Protein AF-A0A800AE66-F1 (afdb_monomer_lite)

Foldseek 3Di:
DALVVLLVVQLVVQVVVCVVVVHDRDPVSNVVSSVVSQCLCCLPCPHPNVVVVVVVNVVSCVPPNRCDPSVDPVVVVVVVVVD

pLDDT: mean 91.79, std 4.26, range [70.19, 97.94]

Structure (mmCIF, N/CA/C/O backbone):
data_AF-A0A800AE66-F1
#
_entry.id   AF-A0A800AE66-F1
#
loop_
_atom_site.group_PDB
_atom_site.id
_atom_site.type_symbol
_atom_site.label_atom_id
_atom_site.label_alt_id
_atom_site.label_comp_id
_atom_site.label_asym_id
_atom_site.label_entity_id
_atom_site.label_seq_id
_atom_site.pdbx_PDB_ins_code
_atom_site.Cartn_x
_atom_site.Cartn_y
_atom_site.Cartn_z
_atom_site.occupancy
_atom_site.B_iso_or_equiv
_atom_site.auth_seq_id
_atom_site.auth_comp_id
_atom_site.auth_asym_id
_atom_site.auth_atom_id
_atom_site.pdbx_PDB_model_num
ATOM 1 N N . MET A 1 1 ? 5.200 2.554 10.718 1.00 70.19 1 MET A N 1
ATOM 2 C CA . MET A 1 1 ? 5.715 3.195 9.497 1.00 70.19 1 MET A CA 1
ATOM 3 C C . MET A 1 1 ? 4.690 4.234 9.066 1.00 70.19 1 MET A C 1
ATOM 5 O O . MET A 1 1 ? 3.534 4.109 9.447 1.00 70.19 1 MET A O 1
ATOM 9 N N . THR A 1 2 ? 5.104 5.308 8.401 1.00 87.69 2 THR A N 1
ATOM 10 C CA . THR A 1 2 ? 4.186 6.293 7.804 1.00 87.69 2 THR A CA 1
ATOM 11 C C . THR A 1 2 ? 3.982 5.967 6.326 1.00 87.69 2 THR A C 1
ATOM 13 O O . THR A 1 2 ? 4.837 5.313 5.724 1.00 87.69 2 THR A O 1
ATOM 16 N N . ALA A 1 3 ? 2.911 6.470 5.706 1.00 87.69 3 ALA A N 1
ATOM 17 C CA . ALA A 1 3 ? 2.661 6.262 4.275 1.00 87.69 3 ALA A CA 1
ATOM 18 C C . ALA A 1 3 ? 3.879 6.634 3.403 1.00 87.69 3 ALA A C 1
ATOM 20 O O . ALA A 1 3 ? 4.223 5.911 2.475 1.00 87.69 3 ALA A O 1
ATOM 21 N N . GLN A 1 4 ? 4.597 7.705 3.761 1.00 91.69 4 GLN A N 1
ATOM 22 C CA . GLN A 1 4 ? 5.838 8.097 3.087 1.00 91.69 4 GLN A CA 1
ATOM 23 C C . GLN A 1 4 ? 6.916 7.011 3.181 1.00 91.69 4 GLN A C 1
ATOM 25 O O . GLN A 1 4 ? 7.522 6.665 2.173 1.00 91.69 4 GLN A O 1
ATOM 30 N N . THR A 1 5 ? 7.133 6.431 4.367 1.00 93.44 5 THR A N 1
ATOM 31 C CA . THR A 1 5 ? 8.121 5.351 4.522 1.00 93.44 5 THR A CA 1
ATOM 32 C C . THR A 1 5 ? 7.728 4.072 3.777 1.00 93.44 5 THR A C 1
ATOM 34 O O . THR A 1 5 ? 8.617 3.405 3.263 1.00 93.44 5 THR A O 1
ATOM 37 N N . HIS A 1 6 ? 6.431 3.753 3.657 1.00 90.75 6 HIS A N 1
ATOM 38 C CA . HIS A 1 6 ? 5.958 2.616 2.850 1.00 90.75 6 HIS A CA 1
ATOM 39 C C . HIS A 1 6 ? 6.277 2.821 1.368 1.00 90.75 6 HIS A C 1
ATOM 41 O O . HIS A 1 6 ? 6.895 1.964 0.741 1.00 90.75 6 HIS A O 1
ATOM 47 N N . ILE A 1 7 ? 5.931 3.998 0.843 1.00 95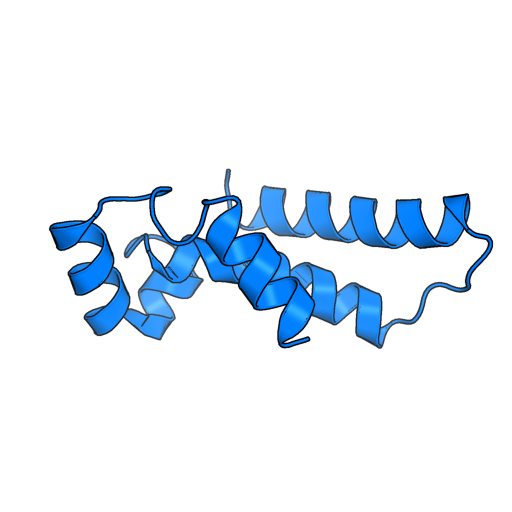.69 7 ILE A N 1
ATOM 48 C CA . ILE A 1 7 ? 6.137 4.348 -0.564 1.00 95.69 7 ILE A CA 1
ATOM 49 C C . ILE A 1 7 ? 7.626 4.353 -0.918 1.00 95.69 7 ILE A C 1
ATOM 51 O O . ILE A 1 7 ? 8.011 3.769 -1.928 1.00 95.69 7 ILE A O 1
ATOM 55 N N . ILE A 1 8 ? 8.468 4.980 -0.088 1.00 96.62 8 ILE A N 1
ATOM 56 C CA . ILE A 1 8 ? 9.918 5.037 -0.326 1.00 96.62 8 ILE A CA 1
ATOM 57 C C . ILE A 1 8 ? 10.517 3.630 -0.288 1.00 96.62 8 ILE A C 1
ATOM 59 O O . ILE A 1 8 ? 11.268 3.264 -1.188 1.00 96.62 8 ILE A O 1
ATOM 63 N N . PHE A 1 9 ? 10.167 2.826 0.720 1.00 95.50 9 PHE A N 1
ATOM 64 C CA . PHE A 1 9 ? 10.671 1.459 0.824 1.00 95.50 9 PHE A CA 1
ATOM 65 C C . PHE A 1 9 ? 10.250 0.605 -0.378 1.00 95.50 9 PHE A C 1
ATOM 67 O O . PHE A 1 9 ? 11.076 -0.110 -0.938 1.00 95.50 9 PHE A O 1
ATOM 74 N N . ALA A 1 10 ? 8.999 0.721 -0.827 1.00 95.38 10 ALA A N 1
ATOM 75 C CA . ALA A 1 10 ? 8.502 -0.014 -1.986 1.00 95.38 10 ALA A CA 1
ATOM 76 C C . ALA A 1 10 ? 9.162 0.428 -3.297 1.00 95.38 10 ALA A C 1
ATOM 78 O O . ALA A 1 10 ? 9.561 -0.422 -4.089 1.00 95.38 10 ALA A O 1
ATOM 79 N N . ALA A 1 11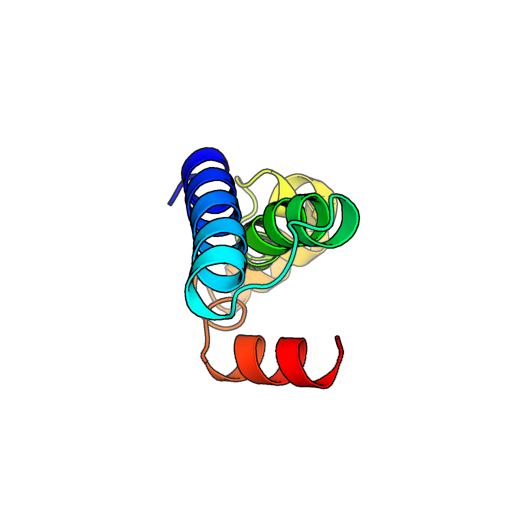 ? 9.344 1.735 -3.505 1.00 96.81 11 ALA A N 1
ATOM 80 C CA . ALA A 1 11 ? 10.062 2.263 -4.661 1.00 96.81 11 ALA A CA 1
ATOM 81 C C . ALA A 1 11 ? 11.501 1.720 -4.722 1.00 96.81 11 ALA A C 1
ATOM 83 O O . ALA A 1 11 ? 11.936 1.212 -5.756 1.00 96.81 11 ALA A O 1
ATOM 84 N N . LEU A 1 12 ? 12.220 1.760 -3.595 1.00 97.31 12 LEU A N 1
ATOM 85 C CA . LEU A 1 12 ? 13.570 1.202 -3.497 1.00 97.31 12 LEU A CA 1
ATOM 86 C C . LEU A 1 12 ? 13.582 -0.318 -3.700 1.00 97.31 12 LEU A C 1
ATOM 88 O O . LEU A 1 12 ? 14.488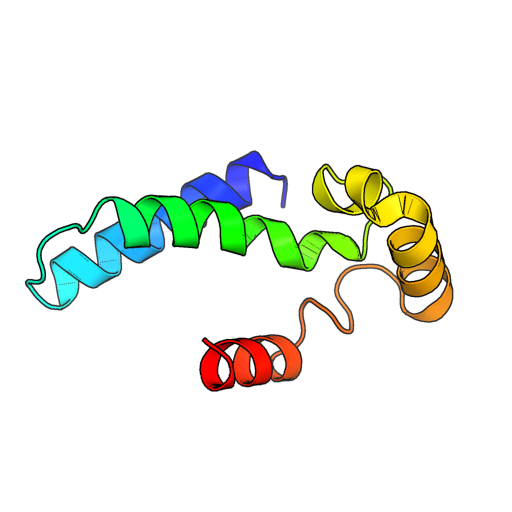 -0.830 -4.350 1.00 97.31 12 LEU A O 1
ATOM 92 N N . GLY A 1 13 ? 12.577 -1.034 -3.193 1.00 96.06 13 GLY A N 1
ATOM 93 C CA . GLY A 1 13 ? 12.435 -2.479 -3.371 1.00 96.06 13 GLY A CA 1
ATOM 94 C C . GLY A 1 13 ? 12.235 -2.883 -4.833 1.00 96.06 13 GLY A C 1
ATOM 95 O O . GLY A 1 13 ? 12.956 -3.748 -5.325 1.00 96.06 13 GLY A O 1
ATOM 96 N N . VAL A 1 14 ? 11.315 -2.224 -5.550 1.00 95.88 14 VAL A N 1
ATOM 97 C CA . VAL A 1 14 ? 11.080 -2.481 -6.984 1.00 95.88 14 VAL A CA 1
ATOM 98 C C . VAL A 1 14 ? 12.327 -2.145 -7.801 1.00 95.88 14 VAL A C 1
ATOM 100 O O . VAL A 1 14 ? 12.760 -2.948 -8.624 1.00 95.88 14 VAL A O 1
ATOM 103 N N . GLN A 1 15 ? 12.959 -0.998 -7.536 1.00 96.31 15 GLN A N 1
ATOM 104 C CA . GLN A 1 15 ? 14.195 -0.618 -8.219 1.00 96.31 15 GLN A CA 1
ATOM 105 C C . GLN A 1 15 ? 15.337 -1.606 -7.942 1.00 96.31 15 GLN A C 1
ATOM 107 O O . GLN A 1 15 ? 16.073 -1.968 -8.862 1.00 96.31 15 GLN A O 1
ATOM 112 N N . GLY A 1 16 ? 15.483 -2.043 -6.689 1.00 97.12 16 GLY A N 1
ATOM 113 C CA . GLY A 1 16 ? 16.482 -3.023 -6.277 1.00 97.12 16 GLY A CA 1
ATOM 114 C C . GLY A 1 16 ? 16.276 -4.370 -6.961 1.00 97.12 16 GLY A C 1
ATOM 115 O O . GLY A 1 16 ? 17.239 -4.940 -7.462 1.00 97.12 16 GLY A O 1
ATOM 116 N N . HIS A 1 17 ? 15.030 -4.841 -7.062 1.00 95.06 17 HIS A N 1
ATOM 117 C CA . HIS A 1 17 ? 14.690 -6.046 -7.818 1.00 95.06 17 HIS A CA 1
ATOM 118 C C . HIS A 1 17 ? 15.129 -5.929 -9.285 1.00 95.06 17 HIS A C 1
ATOM 120 O O . HIS A 1 17 ? 15.897 -6.764 -9.754 1.00 95.06 17 HIS A O 1
ATOM 126 N N . CYS A 1 18 ? 14.736 -4.860 -9.983 1.00 96.31 18 CYS A N 1
ATOM 127 C CA . CYS A 1 18 ? 15.135 -4.638 -11.376 1.00 96.31 18 CYS A CA 1
ATOM 128 C C . CYS A 1 18 ? 16.664 -4.669 -11.561 1.00 96.31 18 CYS A C 1
ATOM 130 O O . CYS A 1 18 ? 17.161 -5.334 -12.463 1.00 96.31 18 CYS A O 1
ATOM 132 N N . ILE A 1 19 ? 17.426 -4.024 -10.670 1.00 97.12 19 ILE A N 1
ATOM 133 C CA . ILE A 1 19 ? 18.898 -4.029 -10.732 1.00 97.12 19 ILE A CA 1
ATOM 134 C C . ILE A 1 19 ? 19.468 -5.434 -10.507 1.00 97.12 19 ILE A C 1
ATOM 136 O O . ILE A 1 19 ? 20.355 -5.856 -11.244 1.00 97.12 19 ILE A O 1
ATOM 140 N N . LEU A 1 20 ? 18.975 -6.153 -9.496 1.00 97.94 20 LEU A N 1
ATOM 141 C CA . LEU A 1 20 ? 19.491 -7.474 -9.125 1.00 97.94 20 LEU A CA 1
ATOM 142 C C . LEU A 1 20 ? 19.238 -8.534 -10.199 1.00 97.94 20 LEU A C 1
ATOM 144 O O . LEU A 1 20 ? 20.056 -9.436 -10.358 1.00 97.94 20 LEU A O 1
ATOM 148 N N . PHE A 1 21 ? 18.128 -8.420 -10.927 1.00 96.88 21 PHE A N 1
ATOM 149 C CA . PHE A 1 21 ? 17.751 -9.367 -11.976 1.00 96.88 21 PHE A CA 1
ATOM 150 C C . PHE A 1 21 ? 18.069 -8.868 -13.393 1.00 96.88 21 PHE A C 1
ATOM 152 O O . PHE A 1 21 ? 17.846 -9.596 -14.352 1.00 96.88 21 PHE A O 1
ATOM 159 N N . GLY A 1 22 ? 18.643 -7.668 -13.538 1.00 95.94 22 GLY A N 1
ATOM 160 C CA . GLY A 1 22 ? 18.995 -7.097 -14.843 1.00 95.94 22 GLY A CA 1
ATOM 161 C C . GLY A 1 22 ? 17.785 -6.698 -15.693 1.00 95.94 22 GLY A C 1
ATOM 162 O O . GLY A 1 22 ? 17.905 -6.573 -16.909 1.00 95.94 22 GLY A O 1
ATOM 163 N N . GLU A 1 23 ? 16.633 -6.490 -15.059 1.00 95.38 23 GLU A N 1
ATOM 164 C CA . GLU A 1 23 ? 15.372 -6.170 -15.722 1.00 95.38 23 GLU A CA 1
ATOM 165 C C . GLU A 1 23 ? 15.180 -4.650 -15.850 1.00 95.38 23 GLU A C 1
ATOM 167 O O . GLU A 1 23 ? 15.550 -3.891 -14.945 1.00 95.38 23 GLU A O 1
ATOM 172 N N . PRO A 1 24 ? 14.573 -4.157 -16.943 1.00 96.25 24 PRO A N 1
ATOM 173 C CA . PRO A 1 24 ? 14.265 -2.742 -17.080 1.00 96.25 24 PRO A CA 1
ATOM 174 C C . PRO A 1 24 ? 13.213 -2.301 -16.054 1.00 96.25 24 PRO A C 1
ATOM 176 O O . PRO A 1 24 ? 12.283 -3.033 -15.709 1.00 96.25 24 PRO A O 1
ATOM 179 N N . LEU A 1 25 ? 13.318 -1.051 -15.593 1.00 94.94 25 LEU A N 1
ATOM 180 C CA . LEU A 1 25 ? 12.309 -0.479 -14.709 1.00 94.94 25 LEU A CA 1
ATOM 181 C C . LEU A 1 25 ? 11.033 -0.172 -15.500 1.00 94.94 25 LEU A C 1
ATOM 183 O O . LEU A 1 25 ? 10.957 0.825 -16.219 1.00 94.94 25 LEU A O 1
ATOM 187 N N . HIS A 1 26 ? 10.007 -1.001 -15.337 1.00 94.81 26 HIS A N 1
ATOM 188 C CA . HIS A 1 26 ? 8.694 -0.730 -15.909 1.00 94.81 26 HIS A CA 1
ATOM 189 C C . HIS A 1 26 ? 7.931 0.301 -15.058 1.00 94.81 26 HIS A C 1
ATOM 191 O O . HIS A 1 26 ? 7.636 0.022 -13.892 1.00 94.81 26 HIS A O 1
ATOM 197 N N . PRO A 1 27 ? 7.526 1.461 -15.620 1.00 94.56 27 PRO A N 1
ATOM 198 C CA . PRO A 1 27 ? 6.829 2.503 -14.860 1.00 94.56 27 PRO A CA 1
ATOM 199 C C . PRO A 1 27 ? 5.541 2.013 -14.192 1.00 94.56 27 PRO A C 1
ATOM 201 O O . PRO A 1 27 ? 5.235 2.413 -13.072 1.00 94.56 27 PRO A O 1
ATOM 204 N N . ALA A 1 28 ? 4.813 1.112 -14.858 1.00 94.06 28 ALA A N 1
ATOM 205 C CA . ALA A 1 28 ? 3.594 0.520 -14.317 1.00 94.06 28 ALA A CA 1
ATOM 206 C C . ALA A 1 28 ? 3.864 -0.277 -13.031 1.00 94.06 28 ALA A C 1
ATOM 208 O O . ALA A 1 28 ? 3.183 -0.042 -12.038 1.00 94.06 28 ALA A O 1
ATOM 209 N N . LEU A 1 29 ? 4.889 -1.143 -13.027 1.00 91.56 29 LEU A N 1
ATOM 210 C CA . LEU A 1 29 ? 5.289 -1.927 -11.851 1.00 91.56 29 LEU A CA 1
ATOM 211 C C . LEU A 1 29 ? 5.801 -1.037 -10.715 1.00 91.56 29 LEU A C 1
ATOM 213 O O . LEU A 1 29 ? 5.521 -1.282 -9.543 1.00 91.56 29 LEU A O 1
ATOM 217 N N . PHE A 1 30 ? 6.533 0.020 -11.061 1.00 95.19 30 PHE A N 1
ATOM 218 C CA . PHE A 1 30 ? 7.057 0.965 -10.083 1.00 95.19 30 PHE A CA 1
ATOM 219 C C . PHE A 1 30 ? 5.931 1.703 -9.349 1.00 95.19 30 PHE A C 1
ATOM 221 O O . PHE A 1 30 ? 5.882 1.711 -8.117 1.00 95.19 30 PHE A O 1
ATOM 228 N N . VAL A 1 31 ? 4.974 2.254 -10.100 1.00 95.44 31 VAL A N 1
ATOM 229 C CA . VAL A 1 31 ? 3.817 2.953 -9.527 1.00 95.44 31 VAL A CA 1
ATOM 230 C C . VAL A 1 31 ? 2.900 1.984 -8.783 1.00 95.44 31 VAL A C 1
ATOM 232 O O . VAL A 1 31 ? 2.471 2.292 -7.669 1.00 95.44 31 VAL A O 1
ATOM 235 N N . SER A 1 32 ? 2.615 0.804 -9.344 1.00 93.38 32 SER A N 1
ATOM 236 C CA . SER A 1 32 ? 1.748 -0.176 -8.685 1.00 93.38 32 SER A CA 1
ATOM 237 C C . SER A 1 32 ? 2.356 -0.680 -7.378 1.00 93.38 32 SER A C 1
ATOM 239 O O . SER A 1 32 ? 1.629 -0.795 -6.398 1.00 93.38 32 SER A O 1
ATOM 241 N N . GLY A 1 33 ? 3.675 -0.896 -7.311 1.00 93.50 33 GLY A N 1
ATOM 242 C CA . GLY A 1 33 ? 4.371 -1.278 -6.079 1.00 93.50 33 GLY A CA 1
ATOM 243 C C . GLY A 1 33 ? 4.264 -0.212 -4.986 1.00 93.50 33 GLY A C 1
ATOM 244 O O . GLY A 1 33 ? 3.955 -0.523 -3.834 1.00 93.50 33 GLY A O 1
ATOM 245 N N . MET A 1 34 ? 4.429 1.063 -5.348 1.00 94.81 34 MET A N 1
ATOM 246 C CA . MET A 1 34 ? 4.248 2.186 -4.421 1.00 94.81 34 MET A CA 1
ATOM 247 C C . MET A 1 34 ? 2.812 2.263 -3.887 1.00 94.81 34 MET A C 1
ATOM 249 O O . MET A 1 34 ? 2.616 2.438 -2.684 1.00 94.81 34 MET A O 1
ATOM 253 N N . VAL A 1 35 ? 1.808 2.099 -4.750 1.00 93.44 35 VAL A N 1
ATOM 254 C CA . VAL A 1 35 ? 0.390 2.126 -4.351 1.00 93.44 35 VAL A CA 1
ATOM 255 C C . VAL A 1 35 ? 0.021 0.895 -3.522 1.00 93.44 35 VAL A C 1
ATOM 257 O O . VAL A 1 35 ? -0.642 1.022 -2.496 1.00 93.44 35 VAL A O 1
ATOM 260 N N . ALA A 1 36 ? 0.487 -0.292 -3.903 1.00 91.94 36 ALA A N 1
ATOM 261 C CA . ALA A 1 36 ? 0.238 -1.525 -3.163 1.00 91.94 36 ALA A CA 1
ATOM 262 C C . ALA A 1 36 ? 0.837 -1.471 -1.748 1.00 91.94 36 ALA A C 1
ATOM 264 O O . ALA A 1 36 ? 0.245 -1.993 -0.806 1.00 91.94 36 ALA A O 1
ATOM 265 N N . SER A 1 37 ? 1.965 -0.775 -1.571 1.00 93.12 37 SER A N 1
ATOM 266 C CA . SER A 1 37 ? 2.666 -0.692 -0.285 1.00 93.12 37 SER A CA 1
ATOM 267 C C . SER A 1 37 ? 1.861 -0.065 0.854 1.00 93.12 37 SER A C 1
ATOM 269 O O . SER A 1 37 ? 2.132 -0.363 2.017 1.00 93.12 37 SER A O 1
ATOM 271 N N . ILE A 1 38 ? 0.879 0.788 0.540 1.00 93.19 38 ILE A N 1
ATOM 272 C CA . ILE A 1 38 ? 0.038 1.468 1.536 1.00 93.19 38 ILE A CA 1
ATOM 273 C C . ILE A 1 38 ? -1.268 0.718 1.824 1.00 93.19 38 ILE A C 1
ATOM 275 O O . ILE A 1 38 ? -1.935 1.027 2.808 1.00 93.19 38 ILE A O 1
ATOM 279 N N . VAL A 1 39 ? -1.637 -0.270 1.001 1.00 91.50 39 VAL A N 1
ATOM 280 C CA . VAL A 1 39 ? -2.878 -1.056 1.143 1.00 91.50 39 VAL A CA 1
ATOM 281 C C . VAL A 1 39 ? -3.006 -1.748 2.509 1.00 91.50 39 VAL A C 1
ATOM 283 O O . VAL A 1 39 ? -4.106 -1.708 3.065 1.00 91.50 39 VAL A O 1
ATOM 286 N N . PRO A 1 40 ? -1.946 -2.335 3.105 1.00 89.19 40 PRO A N 1
ATOM 287 C CA . PRO A 1 40 ? -2.057 -3.013 4.399 1.00 89.19 40 PRO A CA 1
ATOM 288 C C . PRO A 1 40 ? -2.566 -2.124 5.541 1.00 89.19 40 PRO A C 1
ATOM 290 O O . PRO A 1 40 ? -3.225 -2.629 6.450 1.00 89.19 40 PRO A O 1
ATOM 293 N N . ASP A 1 41 ? -2.339 -0.808 5.462 1.00 91.25 41 ASP A N 1
ATOM 294 C CA . ASP A 1 41 ? -2.784 0.180 6.455 1.00 91.25 41 ASP A CA 1
ATOM 295 C C . ASP A 1 41 ? -4.299 0.459 6.404 1.00 91.25 41 ASP A C 1
ATOM 297 O O . ASP A 1 41 ? -4.800 1.343 7.106 1.00 91.25 41 ASP A O 1
ATOM 301 N N . ILE A 1 42 ? -5.063 -0.282 5.593 1.00 92.19 42 ILE A N 1
ATOM 302 C CA . ILE A 1 42 ? -6.532 -0.262 5.608 1.00 92.19 42 ILE A CA 1
ATOM 303 C C . ILE A 1 42 ? -7.105 -0.651 6.980 1.00 92.19 42 ILE A C 1
ATOM 305 O O . ILE A 1 42 ? -8.222 -0.261 7.311 1.00 92.19 42 ILE A O 1
ATOM 309 N N . ASP A 1 43 ? -6.342 -1.366 7.806 1.00 90.38 43 ASP A N 1
ATOM 310 C CA . ASP A 1 43 ? -6.707 -1.744 9.174 1.00 90.38 43 ASP A CA 1
ATOM 311 C C . ASP A 1 43 ? -6.552 -0.605 10.200 1.00 90.38 43 ASP A C 1
ATOM 313 O O . ASP A 1 43 ? -6.914 -0.789 11.357 1.00 90.38 43 ASP A O 1
ATOM 317 N N . LEU A 1 44 ? -6.034 0.565 9.805 1.00 92.25 44 LEU A N 1
ATOM 318 C CA . LEU A 1 44 ? -5.797 1.702 10.694 1.00 92.25 44 LEU A CA 1
ATOM 319 C C . LEU A 1 44 ? -6.652 2.917 10.290 1.00 92.25 44 LEU A C 1
ATOM 321 O O . LEU A 1 44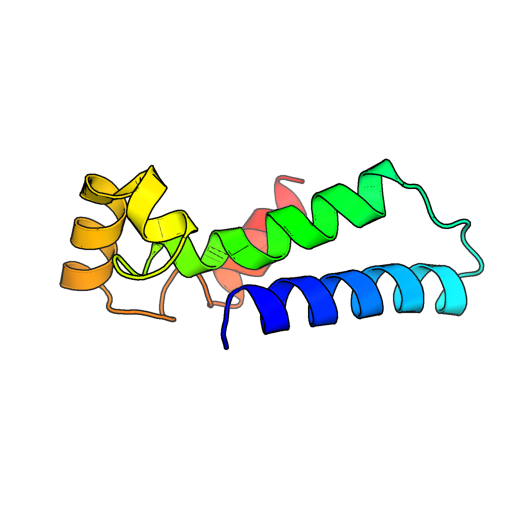 ? -6.291 3.615 9.342 1.00 92.25 44 LEU A O 1
ATOM 325 N N . PRO A 1 45 ? -7.714 3.276 11.040 1.00 91.62 45 PRO A N 1
ATOM 326 C CA . PRO A 1 45 ? -8.654 4.334 10.643 1.00 91.62 45 PRO A CA 1
ATOM 327 C C . PRO A 1 45 ? -8.035 5.727 10.479 1.00 91.62 45 PRO A C 1
ATOM 329 O O . PRO A 1 45 ? -8.607 6.590 9.813 1.00 91.62 45 PRO A O 1
ATOM 332 N N . SER A 1 46 ? -6.881 5.969 11.104 1.00 91.31 46 SER A N 1
ATOM 333 C CA . SER A 1 46 ? -6.135 7.224 10.998 1.00 91.31 46 SER A CA 1
ATOM 334 C C . SER A 1 46 ? -5.207 7.288 9.779 1.00 91.31 46 SER A C 1
ATOM 336 O O . SER A 1 46 ? -4.735 8.379 9.453 1.00 91.31 46 SER A O 1
ATOM 338 N N . SER A 1 47 ? -4.951 6.172 9.089 1.00 90.75 47 SER A N 1
ATOM 339 C CA . SER A 1 47 ? -4.103 6.125 7.894 1.00 90.75 47 SER A CA 1
ATOM 340 C C . SER A 1 47 ? -4.823 6.701 6.667 1.00 90.75 47 SER A C 1
ATOM 342 O O . SER A 1 47 ? -6.041 6.890 6.663 1.00 90.75 47 SER A O 1
ATOM 344 N N . ALA A 1 48 ? -4.081 6.996 5.595 1.00 88.75 48 ALA A N 1
ATOM 345 C CA . ALA A 1 48 ? -4.690 7.458 4.345 1.00 88.75 48 ALA A CA 1
ATOM 346 C C . ALA A 1 48 ? -5.679 6.420 3.780 1.00 88.75 48 ALA A C 1
ATOM 348 O O . ALA A 1 48 ? -6.814 6.772 3.465 1.00 88.75 48 ALA A O 1
ATOM 349 N N . MET A 1 49 ? -5.277 5.145 3.736 1.00 90.56 49 MET A N 1
ATOM 350 C CA . MET A 1 49 ? -6.119 4.047 3.252 1.00 90.56 49 MET A CA 1
ATOM 351 C C . MET A 1 49 ? -7.290 3.755 4.191 1.00 90.56 49 MET A C 1
ATOM 353 O O . MET A 1 49 ? -8.4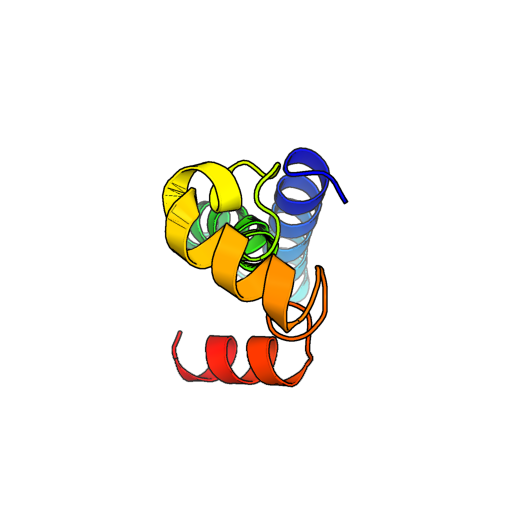22 3.600 3.737 1.00 90.56 49 MET A O 1
ATOM 357 N N . GLY A 1 50 ? -7.061 3.761 5.502 1.00 89.94 50 GLY A N 1
ATOM 358 C CA . GLY A 1 50 ? -8.116 3.544 6.486 1.00 89.94 50 GLY A CA 1
ATOM 359 C C . GLY A 1 50 ? -9.172 4.647 6.487 1.00 89.94 50 GLY A C 1
ATOM 360 O O . GLY A 1 50 ? -10.344 4.360 6.705 1.00 89.94 50 GLY A O 1
ATOM 361 N N . ARG A 1 51 ? -8.812 5.896 6.155 1.00 92.62 51 ARG A N 1
ATOM 362 C CA . ARG A 1 51 ? -9.791 6.983 5.966 1.00 92.62 51 ARG A CA 1
ATOM 363 C C . ARG A 1 51 ? -10.659 6.798 4.723 1.00 92.62 51 ARG A C 1
ATOM 365 O O . ARG A 1 51 ? -11.844 7.114 4.786 1.00 92.62 51 ARG A O 1
ATOM 372 N N . ILE A 1 52 ? -10.098 6.286 3.625 1.00 93.19 52 ILE A N 1
ATOM 373 C CA . ILE A 1 52 ? -10.859 5.983 2.400 1.00 93.19 52 ILE A CA 1
ATOM 374 C C . ILE A 1 52 ? -11.872 4.864 2.681 1.00 93.19 52 ILE A C 1
ATOM 376 O O . ILE A 1 52 ? -13.043 4.983 2.335 1.00 93.19 52 ILE A O 1
ATOM 380 N N . PHE A 1 53 ? -11.450 3.815 3.392 1.00 91.38 53 PHE A N 1
ATOM 381 C CA . PHE A 1 53 ? -12.280 2.652 3.724 1.00 91.38 53 PHE A CA 1
ATOM 382 C C . PHE A 1 53 ? -12.807 2.683 5.163 1.00 91.38 53 PHE A C 1
ATOM 384 O O . PHE A 1 53 ? -12.928 1.645 5.813 1.00 91.38 53 PHE A O 1
ATOM 391 N N . ARG A 1 54 ? -13.145 3.871 5.677 1.00 91.25 54 ARG A N 1
ATOM 392 C CA . ARG A 1 54 ? -13.438 4.105 7.101 1.00 91.25 54 ARG A CA 1
ATOM 393 C C . ARG A 1 54 ? -14.371 3.091 7.778 1.00 91.25 54 ARG A C 1
ATOM 395 O O . ARG A 1 54 ? -13.992 2.629 8.854 1.00 91.25 54 ARG A O 1
ATOM 402 N N . PRO A 1 55 ? -15.546 2.712 7.231 1.00 91.75 55 PRO A N 1
ATOM 403 C CA . PRO A 1 55 ? -16.417 1.756 7.920 1.00 91.75 55 PRO A CA 1
ATOM 404 C C . PRO A 1 55 ? -15.745 0.387 8.109 1.00 91.75 55 PRO A C 1
ATOM 406 O O . PRO A 1 55 ? -15.817 -0.189 9.194 1.00 91.75 55 PRO A O 1
ATOM 409 N N . PHE A 1 56 ? -15.024 -0.097 7.096 1.00 91.06 56 PHE A N 1
ATOM 410 C CA . PHE A 1 56 ? -14.287 -1.360 7.162 1.00 91.06 56 PHE A CA 1
ATOM 411 C C . PHE A 1 56 ? -13.049 -1.252 8.046 1.00 91.06 56 PHE A C 1
ATOM 413 O O . PHE A 1 56 ? -12.796 -2.134 8.860 1.00 91.06 56 PHE A O 1
ATOM 420 N N . SER A 1 57 ? -12.315 -0.147 7.932 1.00 92.12 57 SER A N 1
ATOM 421 C CA . SER A 1 57 ? -11.121 0.114 8.730 1.00 92.12 57 SER A CA 1
ATOM 422 C C . SER A 1 57 ? -11.433 0.105 10.224 1.00 92.12 57 SER A C 1
ATOM 424 O O . SER A 1 57 ? -10.770 -0.584 10.991 1.00 92.12 57 SER A O 1
ATOM 426 N N . VAL A 1 58 ? -12.503 0.793 10.641 1.00 93.88 58 VAL A N 1
ATOM 427 C CA . VAL A 1 58 ? -12.945 0.819 12.044 1.00 93.88 58 VAL A CA 1
ATOM 428 C C . VAL A 1 58 ? -13.388 -0.566 12.513 1.00 93.88 58 VAL A C 1
ATOM 430 O O . VAL A 1 58 ? -13.049 -0.965 13.625 1.00 93.88 58 VAL A O 1
ATOM 433 N N . TYR A 1 59 ? -14.110 -1.318 11.677 1.00 93.75 59 TYR A N 1
ATOM 434 C CA . TYR A 1 59 ? -14.519 -2.683 12.008 1.00 93.75 59 TYR A CA 1
ATOM 435 C C . TYR A 1 59 ? -13.313 -3.603 12.247 1.00 93.75 59 TYR A C 1
ATOM 437 O O . TYR A 1 59 ? -13.231 -4.253 13.291 1.00 93.75 59 TYR A O 1
ATOM 445 N N . ILE A 1 60 ? -12.361 -3.625 11.308 1.00 90.81 60 ILE A N 1
ATOM 446 C CA . ILE A 1 60 ? -11.153 -4.455 11.393 1.00 90.81 60 ILE A CA 1
ATOM 447 C C . ILE A 1 60 ? -10.317 -4.036 12.602 1.00 90.81 60 ILE A C 1
ATOM 449 O O . ILE A 1 60 ? -9.951 -4.888 13.409 1.00 90.81 60 ILE A O 1
ATOM 453 N N . PHE A 1 61 ? -10.083 -2.733 12.773 1.00 93.00 61 PHE A N 1
ATOM 454 C CA . PHE A 1 61 ? -9.306 -2.191 13.885 1.00 93.00 61 PHE A CA 1
ATOM 455 C 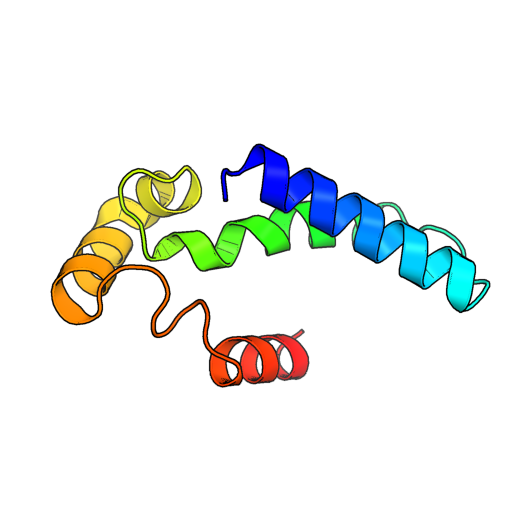C . PHE A 1 61 ? -9.901 -2.563 15.244 1.00 93.00 61 PHE A C 1
ATOM 457 O O . PHE A 1 61 ? -9.187 -3.037 16.122 1.00 93.00 61 PHE A O 1
ATOM 464 N N . ASN A 1 62 ? -11.217 -2.413 15.418 1.00 93.38 62 ASN A N 1
ATOM 465 C CA . ASN A 1 62 ? -11.879 -2.740 16.681 1.00 93.38 62 ASN A CA 1
ATOM 466 C C . ASN A 1 62 ? -11.876 -4.245 16.975 1.00 93.38 62 ASN A C 1
ATOM 468 O O . ASN A 1 62 ? -11.909 -4.640 18.140 1.00 93.38 62 ASN A O 1
ATOM 472 N N . ARG A 1 63 ? -11.869 -5.094 15.938 1.00 93.38 63 ARG A N 1
ATOM 473 C CA . ARG A 1 63 ? -11.937 -6.549 16.105 1.00 93.38 63 ARG A CA 1
ATOM 474 C C . ARG A 1 63 ? -10.569 -7.210 16.251 1.00 93.38 63 ARG A C 1
ATOM 476 O O . ARG A 1 63 ? -10.451 -8.166 17.013 1.00 93.38 63 ARG A O 1
ATOM 483 N N . PHE A 1 64 ? -9.571 -6.726 15.519 1.00 91.88 64 PHE A N 1
ATOM 484 C CA . PHE A 1 64 ? -8.270 -7.380 15.371 1.00 91.88 64 PHE A CA 1
ATOM 485 C C . PHE A 1 64 ? -7.081 -6.463 15.686 1.00 91.88 64 PHE A C 1
ATOM 487 O O . PHE A 1 64 ? -5.961 -6.957 15.776 1.00 91.88 64 PHE A O 1
ATOM 494 N N . GLY A 1 65 ? -7.290 -5.158 15.873 1.00 89.56 65 GLY A N 1
ATOM 495 C CA . GLY A 1 65 ? -6.213 -4.181 16.045 1.00 89.56 65 GLY A CA 1
ATOM 496 C C . GLY A 1 65 ? -5.440 -3.891 14.753 1.00 89.56 65 GLY A C 1
ATOM 497 O O . GLY A 1 65 ? -5.745 -4.427 13.691 1.00 89.56 65 GLY A O 1
ATOM 498 N N . HIS A 1 66 ? -4.426 -3.030 14.855 1.00 88.81 66 HIS A N 1
ATOM 499 C CA . HIS A 1 66 ? -3.516 -2.710 13.749 1.00 88.81 66 HIS A CA 1
ATOM 500 C C . HIS A 1 66 ? -2.335 -3.695 13.712 1.00 88.81 66 HIS A C 1
ATOM 502 O O . HIS A 1 66 ? -1.784 -4.044 14.757 1.00 88.81 66 HIS A O 1
ATOM 508 N N . ARG A 1 67 ? -1.912 -4.086 12.503 1.00 83.69 67 ARG A N 1
ATOM 509 C CA . ARG A 1 67 ? -0.794 -5.005 12.194 1.00 83.69 67 ARG A CA 1
ATOM 510 C C . ARG A 1 67 ? -1.004 -6.474 12.532 1.00 83.69 67 ARG A C 1
ATOM 512 O O . ARG A 1 67 ? -0.038 -7.208 12.718 1.00 83.69 67 ARG A O 1
ATOM 519 N N . THR A 1 68 ? -2.249 -6.920 12.587 1.00 87.19 68 THR A N 1
ATOM 520 C CA . THR A 1 68 ? -2.555 -8.342 12.753 1.00 87.19 68 THR A CA 1
ATOM 521 C C . THR A 1 68 ? -2.803 -8.978 11.392 1.00 87.19 68 THR A C 1
ATOM 523 O O . THR A 1 68 ? -1.869 -9.434 10.741 1.00 87.19 68 THR A O 1
ATOM 526 N N . ILE A 1 69 ? -4.043 -8.964 10.911 1.00 87.81 69 ILE A N 1
ATOM 527 C CA . ILE A 1 69 ? -4.436 -9.709 9.711 1.00 87.81 69 ILE A CA 1
ATOM 528 C C . ILE A 1 69 ? -3.737 -9.172 8.459 1.00 87.81 69 ILE A C 1
ATOM 530 O O . ILE A 1 69 ? -3.135 -9.946 7.717 1.00 87.81 69 ILE A O 1
ATOM 534 N N . THR A 1 70 ? -3.777 -7.857 8.229 1.00 88.06 70 THR A N 1
ATOM 535 C CA . THR A 1 70 ? -3.258 -7.249 6.990 1.00 88.06 70 THR A CA 1
ATOM 536 C C . THR A 1 70 ? -1.733 -7.267 6.898 1.00 88.06 70 THR A C 1
ATOM 538 O O . THR A 1 70 ? -1.196 -7.193 5.796 1.00 88.06 70 THR A O 1
ATOM 541 N N . HIS A 1 71 ? -1.042 -7.439 8.026 1.00 88.00 71 HIS A N 1
ATOM 542 C CA . HIS A 1 71 ? 0.420 -7.463 8.139 1.00 88.00 71 HIS A CA 1
ATOM 543 C C . HIS A 1 71 ? 0.963 -8.863 8.479 1.00 88.00 71 HIS A C 1
ATOM 545 O O . HIS A 1 71 ? 2.056 -9.001 9.029 1.00 88.00 71 HIS A O 1
ATOM 551 N N . SER A 1 72 ? 0.195 -9.910 8.184 1.00 89.38 72 SER A N 1
ATOM 552 C CA . SER A 1 72 ? 0.601 -11.294 8.415 1.00 89.38 72 SER A CA 1
ATOM 553 C C . SER A 1 72 ? 1.335 -11.871 7.199 1.00 89.38 72 SER A C 1
ATOM 555 O O . SER A 1 72 ? 1.133 -11.441 6.067 1.00 89.38 72 SER A O 1
ATOM 557 N N . MET A 1 73 ? 2.160 -12.907 7.392 1.00 88.25 73 MET A N 1
ATOM 558 C CA . MET A 1 73 ? 2.727 -13.634 6.241 1.00 88.25 73 MET A CA 1
ATOM 559 C C . MET A 1 73 ? 1.625 -14.228 5.355 1.00 88.25 73 MET A C 1
ATOM 561 O O . MET A 1 73 ? 1.762 -14.258 4.136 1.00 88.25 73 MET A O 1
ATOM 565 N N . LEU A 1 74 ? 0.509 -14.642 5.961 1.00 89.94 74 LEU A N 1
ATOM 566 C CA . LEU A 1 74 ? -0.638 -15.175 5.237 1.00 89.94 74 LEU A CA 1
ATOM 567 C C . LEU A 1 74 ? -1.239 -14.140 4.275 1.00 89.94 74 LEU A C 1
ATOM 569 O O . LEU A 1 74 ? -1.519 -14.484 3.131 1.00 89.94 74 LEU A O 1
ATOM 573 N N . SER A 1 75 ? -1.405 -12.880 4.697 1.00 88.06 75 SER A N 1
ATOM 574 C CA . SER A 1 75 ? -1.935 -11.835 3.808 1.00 88.06 75 SER A CA 1
ATOM 575 C C . SER A 1 75 ? -1.000 -11.555 2.634 1.00 88.06 75 SER A C 1
ATOM 577 O O . SER A 1 75 ? -1.473 -11.389 1.512 1.00 88.06 75 SER A O 1
ATOM 579 N N . VAL A 1 76 ? 0.317 -11.574 2.865 1.00 88.69 76 VAL A N 1
ATOM 580 C CA . VAL A 1 76 ? 1.320 -11.429 1.799 1.00 88.69 76 VAL A CA 1
ATOM 581 C C . VAL A 1 76 ? 1.242 -12.589 0.806 1.00 88.69 76 VAL A C 1
ATOM 583 O O . VAL A 1 76 ? 1.226 -12.353 -0.398 1.00 88.69 76 VAL A O 1
ATOM 586 N N . MET A 1 77 ? 1.141 -13.831 1.286 1.00 90.31 77 MET A N 1
ATOM 587 C CA . MET A 1 77 ? 1.012 -15.005 0.415 1.00 90.31 77 MET A CA 1
ATOM 588 C C . MET A 1 77 ? -0.267 -14.963 -0.421 1.00 90.31 77 MET A C 1
ATOM 590 O O . MET A 1 77 ? -0.224 -15.237 -1.614 1.00 90.31 77 MET A O 1
ATOM 594 N N . ILE A 1 78 ? -1.396 -14.595 0.187 1.00 90.81 78 ILE A N 1
ATOM 595 C CA . ILE A 1 78 ? -2.666 -14.455 -0.532 1.00 90.81 78 ILE A CA 1
ATOM 596 C C . ILE A 1 78 ? -2.541 -13.386 -1.622 1.00 90.81 78 ILE A C 1
ATOM 598 O O . ILE A 1 78 ? -2.947 -13.628 -2.755 1.00 90.81 78 ILE A O 1
ATOM 602 N N . ALA A 1 79 ? -1.941 -12.233 -1.311 1.00 87.50 79 ALA A N 1
ATOM 603 C CA . ALA A 1 79 ? -1.719 -11.182 -2.299 1.00 87.50 79 ALA A CA 1
ATOM 604 C C . ALA A 1 79 ? -0.830 -11.664 -3.459 1.00 87.50 79 ALA A C 1
ATOM 606 O O . ALA A 1 79 ? -1.183 -11.439 -4.608 1.00 87.50 79 ALA A O 1
ATOM 607 N N . ALA A 1 80 ? 0.257 -12.382 -3.170 1.00 86.38 80 ALA A N 1
ATOM 608 C CA . ALA A 1 80 ? 1.169 -12.916 -4.186 1.00 86.38 80 ALA A CA 1
ATOM 609 C C . ALA A 1 80 ? 0.569 -14.035 -5.059 1.00 86.38 80 ALA A C 1
ATOM 611 O O . ALA A 1 80 ? 1.134 -14.370 -6.092 1.00 86.38 80 ALA A O 1
ATOM 612 N N . ILE A 1 81 ? -0.526 -14.667 -4.626 1.00 90.38 81 ILE A N 1
ATOM 613 C CA . ILE A 1 81 ? -1.245 -15.674 -5.422 1.00 90.38 81 ILE A CA 1
ATOM 614 C C . ILE A 1 81 ? -2.307 -15.013 -6.309 1.00 90.38 81 ILE A C 1
ATOM 616 O O . ILE A 1 81 ? -2.606 -15.510 -7.392 1.00 90.38 81 ILE A O 1
ATOM 620 N N . ILE A 1 82 ? -2.921 -13.931 -5.828 1.00 87.00 82 ILE A N 1
ATOM 621 C CA . ILE A 1 82 ? -4.006 -13.235 -6.531 1.00 87.00 82 ILE A CA 1
ATOM 622 C C . ILE A 1 82 ? -3.472 -12.301 -7.626 1.00 87.00 82 ILE A C 1
ATOM 624 O O . ILE A 1 82 ? -4.156 -12.112 -8.634 1.00 87.00 82 ILE A O 1
ATOM 628 N N . PHE A 1 83 ? -2.295 -11.709 -7.417 1.00 76.38 83 PHE A N 1
ATOM 629 C CA . PHE A 1 83 ? -1.648 -10.749 -8.314 1.00 76.38 83 PHE A CA 1
ATOM 630 C C . PHE A 1 83 ? -0.375 -11.331 -8.917 1.00 76.38 83 PHE A C 1
ATOM 632 O O . PHE A 1 83 ? -0.143 -11.066 -10.118 1.00 76.38 83 PHE A O 1
#

Secondary structure (DSSP, 8-state):
--HHHHHHHHHHHHHHHHHHHT----HHHHHHHHHHTTGGGGG-TTSHHHHHTHHHHHHHHHHH-TTSSTTSHHHHHHHHHH-

Sequence (83 aa):
MTAQTHIIFAALGVQGHCILFGEPLHPALFVSGMVASIVPDIDLPSSAMGRIFRPFSVYIFNRFGHRTITHSMLSVMIAAIIF

Radius of gyration: 14.11 Å; chains: 1; bounding box: 36×24×34 Å